Protein AF-A0A518K609-F1 (afdb_monomer_lite)

pLDDT: mean 82.74, std 12.71, range [42.28, 92.69]

Sequence (80 aa):
MATIRELRRREKCRPSLNREFEDILIGSECSGELEGFLRERGFRVSSPVEAATGVDLIEIGGSPDLDEVEAAIQQWKNAD

Secondary structure (DSSP, 8-state):
---HHHHHHHHHT--EEETTTTEEEEETTTHHHHHHHHHHTT--BPPPEEEETTEEEEEB-S---HHHHHHHHHHHHHH-

Radius of gyration: 12.23 Å; chains: 1; bounding box: 36×19×28 Å

Foldseek 3Di:
DDDPVVVVVLVQQQWDQDPVQQKIKHFPVCQVVLVVQCVVVVWAWDRWDDPDDRITMIHTDDPDDVVVVVVSSVVVSVVD

Organism: NCBI:txid2528022

Structure (mmCIF, N/CA/C/O backbone):
data_AF-A0A518K609-F1
#
_entry.id   AF-A0A518K609-F1
#
loop_
_atom_site.group_PDB
_atom_site.id
_atom_site.type_symbol
_atom_site.label_atom_id
_atom_site.label_alt_id
_atom_site.label_comp_id
_atom_site.label_asym_id
_atom_site.label_entity_id
_atom_site.label_seq_id
_atom_site.pdbx_PDB_ins_code
_atom_site.Cartn_x
_atom_site.Cartn_y
_atom_site.Cartn_z
_atom_site.occupancy
_atom_site.B_iso_or_equiv
_atom_site.auth_seq_id
_atom_site.auth_comp_id
_atom_site.auth_asym_id
_atom_site.auth_atom_id
_atom_site.pdbx_PDB_model_num
ATOM 1 N N . MET A 1 1 ? -24.329 6.604 0.574 1.00 42.28 1 MET A N 1
ATOM 2 C CA . MET A 1 1 ? -24.441 7.283 1.883 1.00 42.28 1 MET A CA 1
ATOM 3 C C . MET A 1 1 ? -23.588 6.466 2.842 1.00 42.28 1 MET A C 1
ATOM 5 O O . MET A 1 1 ? -24.031 5.398 3.225 1.00 42.28 1 MET A O 1
ATOM 9 N N . ALA A 1 2 ? -22.333 6.862 3.083 1.00 44.88 2 ALA A N 1
ATOM 10 C CA . ALA A 1 2 ? -21.400 6.060 3.882 1.00 44.88 2 ALA A CA 1
ATOM 11 C C . ALA A 1 2 ? -21.664 6.281 5.376 1.00 44.88 2 ALA A C 1
ATOM 13 O O . ALA A 1 2 ? -21.821 7.420 5.826 1.00 44.88 2 ALA A O 1
ATOM 14 N N . THR A 1 3 ? -21.751 5.201 6.141 1.00 54.97 3 THR A N 1
ATOM 15 C CA . THR A 1 3 ? -22.019 5.240 7.582 1.00 54.97 3 THR A CA 1
ATOM 16 C C . THR A 1 3 ? -20.785 5.765 8.336 1.00 54.97 3 THR A C 1
ATOM 18 O O . THR A 1 3 ? -19.656 5.556 7.906 1.00 54.97 3 THR A O 1
ATOM 21 N N . ILE A 1 4 ? -20.938 6.402 9.506 1.00 61.09 4 ILE A N 1
ATOM 22 C CA . ILE A 1 4 ? -19.799 6.956 10.289 1.00 61.09 4 ILE A CA 1
ATOM 23 C C . ILE A 1 4 ? -18.726 5.893 10.630 1.00 61.09 4 ILE A C 1
ATOM 25 O O . ILE A 1 4 ? -17.547 6.219 10.766 1.00 61.09 4 ILE A O 1
ATOM 29 N N . ARG A 1 5 ? -19.105 4.609 10.730 1.00 53.91 5 ARG A N 1
ATOM 30 C CA . ARG A 1 5 ? -18.153 3.492 10.891 1.00 53.91 5 ARG A CA 1
ATOM 31 C C . ARG A 1 5 ? -17.269 3.266 9.659 1.00 53.91 5 ARG A C 1
ATOM 33 O O . ARG A 1 5 ? -16.088 2.991 9.840 1.00 53.91 5 ARG A O 1
ATOM 40 N N . GLU A 1 6 ? -17.795 3.443 8.446 1.00 53.81 6 GLU A N 1
ATOM 41 C CA . GLU A 1 6 ? -17.004 3.366 7.206 1.00 53.81 6 GLU A CA 1
ATOM 42 C C . GLU A 1 6 ? -15.987 4.507 7.128 1.00 53.81 6 GLU A C 1
ATOM 44 O O . GLU A 1 6 ? -14.857 4.284 6.711 1.00 53.81 6 GLU A O 1
ATOM 49 N N . LEU A 1 7 ? -16.329 5.713 7.604 1.00 54.75 7 LEU A N 1
ATOM 50 C CA . LEU A 1 7 ? -15.402 6.855 7.594 1.00 54.75 7 LEU A CA 1
ATOM 51 C C . LEU A 1 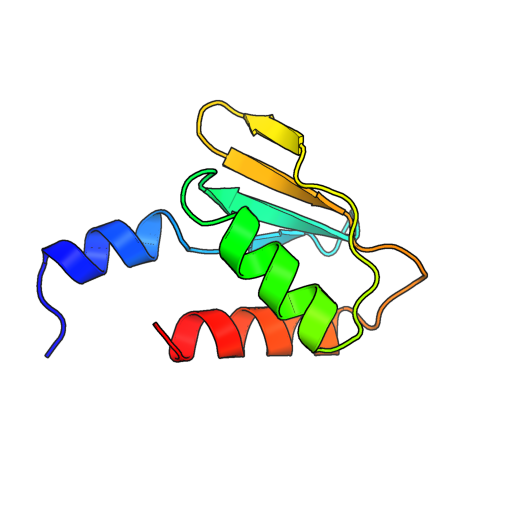7 ? -14.136 6.599 8.427 1.00 54.75 7 LEU A C 1
ATOM 53 O O . LEU A 1 7 ? -13.044 6.950 7.991 1.00 54.75 7 LEU A O 1
ATOM 57 N N . ARG A 1 8 ? -14.256 5.948 9.593 1.00 55.22 8 ARG A N 1
ATOM 58 C CA . ARG A 1 8 ? -13.084 5.602 10.423 1.00 55.22 8 ARG A CA 1
ATOM 59 C C . ARG A 1 8 ? -12.246 4.476 9.825 1.00 55.22 8 ARG A C 1
ATOM 61 O O . ARG A 1 8 ? -11.027 4.514 9.952 1.00 55.22 8 ARG A O 1
ATOM 68 N N . ARG A 1 9 ? -12.880 3.494 9.173 1.00 60.00 9 ARG A N 1
ATOM 69 C CA . ARG A 1 9 ? -12.157 2.432 8.454 1.00 60.00 9 ARG A CA 1
ATOM 70 C C . ARG A 1 9 ? -11.378 3.021 7.277 1.00 60.00 9 ARG A C 1
ATOM 72 O O . ARG A 1 9 ? -10.202 2.726 7.127 1.00 60.00 9 ARG A O 1
ATOM 79 N N . ARG A 1 10 ? -11.985 3.957 6.541 1.00 61.03 10 ARG A N 1
ATOM 80 C CA . ARG A 1 10 ? -11.350 4.700 5.441 1.00 61.03 10 ARG A CA 1
ATOM 81 C C . ARG A 1 10 ? -10.165 5.559 5.855 1.00 61.03 10 ARG A C 1
ATOM 83 O O . ARG A 1 10 ? -9.309 5.809 5.022 1.00 61.03 10 ARG A O 1
ATOM 90 N N . GLU A 1 11 ? -10.115 6.035 7.097 1.00 67.44 11 GLU A N 1
ATOM 91 C CA . GLU A 1 11 ? -8.980 6.821 7.594 1.00 67.44 11 GLU A CA 1
ATOM 92 C C . GLU A 1 11 ? -7.766 5.933 7.905 1.00 67.44 11 GLU A C 1
ATOM 94 O O . GLU A 1 11 ? -6.640 6.300 7.582 1.00 67.44 11 GLU A O 1
ATOM 99 N N . LYS A 1 12 ? -8.002 4.738 8.458 1.00 66.12 12 LYS A N 1
ATOM 100 C CA . LYS A 1 12 ? -6.951 3.762 8.788 1.00 66.12 12 LYS A CA 1
ATOM 101 C C . LYS A 1 12 ? -6.475 2.950 7.587 1.00 66.12 12 LYS A C 1
ATOM 103 O O . LYS A 1 12 ? -5.281 2.729 7.411 1.00 66.12 12 LYS A O 1
ATOM 108 N N . CYS A 1 13 ? -7.407 2.561 6.727 1.00 76.69 13 CYS A N 1
ATOM 109 C CA . CYS A 1 13 ? -7.147 1.918 5.448 1.00 76.69 13 CYS A CA 1
ATOM 110 C C . CYS A 1 13 ? -6.910 2.962 4.357 1.00 76.69 13 CYS A C 1
ATOM 112 O O . CYS A 1 13 ? -7.404 2.817 3.244 1.00 76.69 13 CYS A O 1
ATOM 114 N N . ARG A 1 14 ? -6.199 4.055 4.653 1.00 79.12 14 ARG A N 1
ATOM 115 C CA . ARG A 1 14 ? -5.825 5.040 3.637 1.00 79.12 14 ARG A CA 1
ATOM 116 C C . ARG A 1 14 ? -4.364 4.841 3.246 1.00 79.12 14 ARG A C 1
ATOM 118 O O . ARG A 1 14 ? -3.509 5.527 3.798 1.00 79.12 14 ARG A O 1
ATOM 125 N N . PRO A 1 15 ? -4.065 3.950 2.283 1.00 85.69 15 PRO A N 1
ATOM 126 C CA . PRO A 1 15 ? -2.706 3.776 1.817 1.00 85.69 15 PRO A CA 1
ATOM 127 C C . PRO A 1 15 ? -2.163 5.082 1.252 1.00 85.69 15 PRO A C 1
ATOM 129 O O . PRO A 1 15 ? -2.857 5.784 0.506 1.00 85.69 15 PRO A O 1
ATOM 132 N N . SER A 1 16 ? -0.931 5.417 1.594 1.00 86.50 16 SER A N 1
ATOM 133 C CA . SER A 1 16 ? -0.223 6.570 1.055 1.00 86.50 16 SER A CA 1
ATOM 134 C C . SER A 1 16 ? 1.038 6.087 0.364 1.00 86.50 16 SER A C 1
ATOM 136 O O . SER A 1 16 ? 1.831 5.381 0.975 1.00 86.50 16 SER A O 1
ATOM 138 N N . LEU A 1 17 ? 1.203 6.463 -0.903 1.00 87.56 17 LEU A N 1
ATOM 139 C CA . LEU A 1 17 ? 2.412 6.170 -1.661 1.00 87.56 17 LEU A CA 1
ATOM 140 C C . LEU A 1 17 ? 3.464 7.232 -1.351 1.00 87.56 17 LEU A C 1
ATOM 142 O O . LEU A 1 17 ? 3.213 8.430 -1.507 1.00 87.56 17 LEU A O 1
ATOM 146 N N . ASN A 1 18 ? 4.640 6.785 -0.948 1.00 86.50 18 ASN A N 1
ATOM 147 C CA . ASN A 1 18 ? 5.809 7.609 -0.749 1.00 86.50 18 ASN A CA 1
ATOM 148 C C . ASN A 1 18 ? 6.693 7.547 -2.000 1.00 86.50 18 ASN A C 1
ATOM 150 O O . ASN A 1 18 ? 7.526 6.659 -2.156 1.00 86.50 18 ASN A O 1
ATOM 154 N N . ARG A 1 19 ? 6.497 8.493 -2.925 1.00 83.88 19 ARG A N 1
ATOM 155 C CA . ARG A 1 19 ? 7.186 8.499 -4.233 1.00 83.88 19 ARG A CA 1
ATOM 156 C C . ARG A 1 19 ? 8.699 8.721 -4.127 1.00 83.88 19 ARG A C 1
ATOM 158 O O . ARG A 1 19 ? 9.407 8.421 -5.077 1.00 83.88 19 ARG A O 1
ATOM 165 N N . GLU A 1 20 ? 9.185 9.249 -3.003 1.00 85.44 20 GLU A N 1
ATOM 166 C CA . GLU A 1 20 ? 10.622 9.436 -2.759 1.00 85.44 20 GLU A CA 1
ATOM 167 C C . GLU A 1 20 ? 11.335 8.110 -2.447 1.00 85.44 20 GLU A C 1
ATOM 169 O O . GLU A 1 20 ? 12.504 7.950 -2.784 1.00 85.44 20 GLU A O 1
ATOM 174 N N . PHE A 1 21 ? 10.620 7.152 -1.852 1.00 83.31 21 PHE A N 1
ATOM 175 C CA . PHE A 1 21 ? 11.181 5.904 -1.324 1.00 83.31 21 PHE A CA 1
ATOM 176 C C . PHE A 1 21 ? 10.534 4.642 -1.917 1.00 83.31 21 PHE A C 1
ATOM 178 O O . PHE A 1 21 ? 10.904 3.534 -1.545 1.00 83.31 21 PHE A O 1
ATOM 185 N N . GLU A 1 22 ? 9.576 4.804 -2.836 1.00 88.56 22 GLU A N 1
ATOM 186 C CA . GLU A 1 22 ? 8.850 3.708 -3.497 1.00 88.56 22 GLU A CA 1
ATOM 187 C C . GLU A 1 22 ? 8.169 2.754 -2.493 1.00 88.56 22 GLU A C 1
ATOM 189 O O . GLU A 1 22 ? 8.038 1.548 -2.720 1.00 88.56 22 GLU A O 1
ATOM 194 N N . ASP A 1 23 ? 7.716 3.313 -1.368 1.00 89.94 23 ASP A N 1
ATOM 195 C CA . ASP A 1 23 ? 7.052 2.586 -0.291 1.00 89.94 23 ASP A CA 1
ATOM 196 C C . ASP A 1 23 ? 5.583 2.990 -0.144 1.00 89.94 23 ASP A C 1
ATOM 198 O O . ASP A 1 23 ? 5.161 4.085 -0.529 1.00 89.94 23 ASP A O 1
ATOM 202 N N . ILE A 1 24 ? 4.776 2.074 0.386 1.00 90.50 24 ILE A N 1
ATOM 203 C CA . ILE A 1 24 ? 3.363 2.308 0.658 1.00 90.50 24 ILE A CA 1
ATOM 204 C C . ILE A 1 24 ? 3.122 2.161 2.150 1.00 90.50 24 ILE A C 1
ATOM 206 O O . ILE A 1 24 ? 3.297 1.082 2.713 1.00 90.50 24 ILE A O 1
ATOM 210 N N . LEU A 1 25 ? 2.647 3.236 2.766 1.00 91.31 25 LEU A N 1
ATOM 211 C CA . LEU A 1 25 ? 2.244 3.266 4.165 1.00 91.31 25 LEU A CA 1
ATOM 212 C C . LEU A 1 25 ? 0.753 2.978 4.277 1.00 91.31 25 LEU A C 1
ATOM 214 O O . LEU A 1 25 ? -0.054 3.666 3.649 1.00 91.31 25 LEU A O 1
ATOM 218 N N . ILE A 1 26 ? 0.367 2.009 5.099 1.00 91.12 26 ILE A N 1
ATOM 219 C CA . ILE A 1 26 ? -1.036 1.681 5.368 1.00 91.12 26 ILE A CA 1
ATOM 220 C C . ILE A 1 26 ? -1.213 1.199 6.809 1.00 91.12 26 ILE A C 1
ATOM 222 O O . ILE A 1 26 ? -0.288 0.675 7.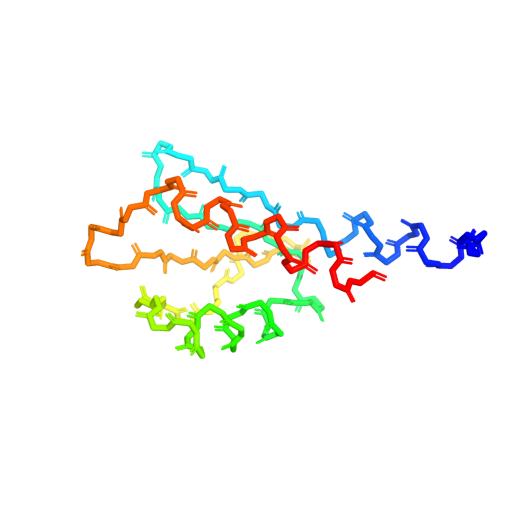415 1.00 91.12 26 ILE A O 1
ATOM 226 N N . GLY A 1 27 ? -2.402 1.375 7.389 1.00 90.38 27 GLY A N 1
ATOM 227 C CA . GLY A 1 27 ? -2.696 0.815 8.704 1.00 90.38 27 GLY A CA 1
ATOM 228 C C . GLY A 1 27 ? -2.529 -0.707 8.727 1.00 90.38 27 GLY A C 1
ATOM 229 O O . GLY A 1 27 ? -2.980 -1.393 7.807 1.00 90.38 27 GLY A O 1
ATOM 230 N N . SER A 1 28 ? -1.934 -1.241 9.797 1.00 88.75 28 SER A N 1
ATOM 231 C CA . SER A 1 28 ? -1.612 -2.675 9.906 1.00 88.75 28 SER A CA 1
ATOM 232 C C . SER A 1 28 ? -2.837 -3.594 9.814 1.00 88.75 28 SER A C 1
ATOM 234 O O . SER A 1 28 ? -2.730 -4.765 9.470 1.00 88.75 28 SER A O 1
ATOM 236 N N . GLU A 1 29 ? -4.037 -3.070 10.081 1.00 88.19 29 GLU A N 1
ATOM 237 C CA . GLU A 1 29 ? -5.287 -3.824 9.930 1.00 88.19 29 GLU A CA 1
ATOM 238 C C . GLU A 1 29 ? -5.690 -4.079 8.463 1.00 88.19 29 GLU A C 1
ATOM 240 O O . GLU A 1 2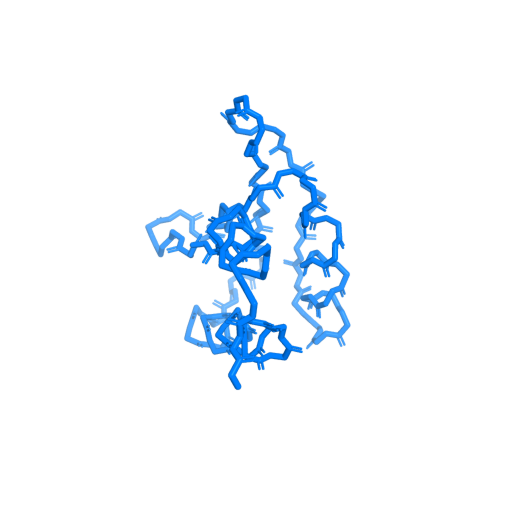9 ? -6.511 -4.960 8.223 1.00 88.19 29 GLU A O 1
ATOM 245 N N . CYS A 1 30 ? -5.111 -3.358 7.492 1.00 88.38 30 CYS A N 1
ATOM 246 C CA . CYS A 1 30 ? -5.424 -3.484 6.060 1.00 88.38 30 CYS A CA 1
ATOM 247 C C . CYS A 1 30 ? -4.186 -3.744 5.179 1.00 88.38 30 CYS A C 1
ATOM 249 O O . CYS A 1 30 ? -4.312 -3.864 3.959 1.00 88.38 30 CYS A O 1
ATOM 251 N N . SER A 1 31 ? -2.993 -3.855 5.771 1.00 89.38 31 SER A N 1
ATOM 252 C CA . SER A 1 31 ? -1.736 -4.085 5.050 1.00 89.38 31 SER A CA 1
ATOM 253 C C . SER A 1 31 ? -1.728 -5.403 4.278 1.00 89.38 31 SER A C 1
ATOM 255 O O . SER A 1 31 ? -1.329 -5.425 3.117 1.00 89.38 31 SER A O 1
ATOM 257 N N . GLY A 1 32 ? -2.259 -6.477 4.867 1.00 89.44 32 GLY A N 1
ATOM 258 C CA . GLY A 1 32 ? -2.391 -7.771 4.193 1.00 89.44 32 GLY A CA 1
ATOM 259 C C . GLY A 1 32 ? -3.350 -7.746 2.995 1.00 89.44 32 GLY A C 1
ATOM 260 O O . GLY A 1 32 ? -3.060 -8.355 1.968 1.00 89.44 32 GLY A O 1
ATOM 261 N N . GLU A 1 33 ? -4.467 -7.014 3.091 1.00 90.56 33 GLU A N 1
ATOM 262 C CA . GLU A 1 33 ? -5.420 -6.872 1.977 1.00 90.56 33 GLU A CA 1
ATOM 263 C C . GLU A 1 33 ? -4.801 -6.081 0.819 1.00 90.56 33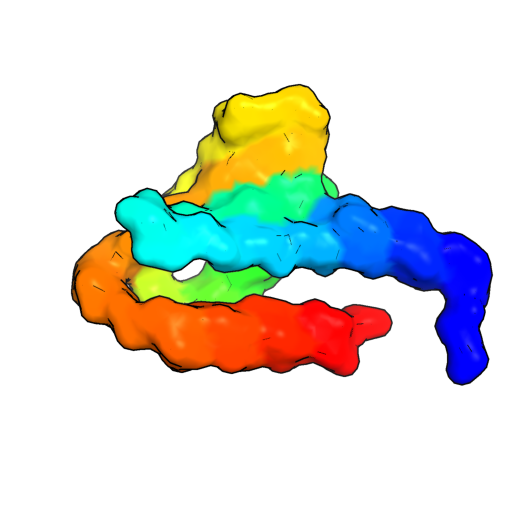 GLU A C 1
ATOM 265 O O . GLU A 1 33 ? -4.929 -6.475 -0.342 1.00 90.56 33 GLU A O 1
ATOM 270 N N . LEU A 1 34 ? -4.087 -4.991 1.125 1.00 89.94 34 LEU A N 1
ATOM 271 C CA . LEU A 1 34 ? -3.403 -4.196 0.110 1.00 89.94 34 LEU A CA 1
ATOM 272 C C . LEU A 1 34 ? -2.245 -4.963 -0.539 1.00 89.94 34 LEU A C 1
ATOM 274 O O . LEU A 1 34 ? -2.096 -4.919 -1.759 1.00 89.94 34 LEU A O 1
ATOM 278 N N . GLU A 1 35 ? -1.432 -5.665 0.252 1.00 92.19 35 GLU A N 1
ATOM 279 C CA . GLU A 1 35 ? -0.332 -6.493 -0.252 1.00 92.19 35 GLU A CA 1
ATOM 280 C C . GLU A 1 35 ? -0.852 -7.551 -1.229 1.00 92.19 35 GLU A C 1
ATOM 282 O O . GLU A 1 35 ? -0.361 -7.638 -2.358 1.00 92.19 35 GLU A O 1
ATOM 287 N N . GLY A 1 36 ? -1.883 -8.302 -0.828 1.00 91.50 36 GLY A N 1
ATOM 288 C CA . GLY A 1 36 ? -2.524 -9.301 -1.679 1.00 91.50 36 GLY A CA 1
ATOM 289 C C . GLY A 1 36 ? -3.039 -8.688 -2.978 1.00 91.50 36 GLY A C 1
ATOM 290 O O . GLY A 1 36 ? -2.701 -9.163 -4.060 1.00 91.50 36 GLY A O 1
ATOM 291 N N . PHE A 1 37 ? -3.750 -7.566 -2.880 1.00 91.50 37 PHE A N 1
ATOM 292 C CA . PHE A 1 37 ? -4.267 -6.851 -4.041 1.00 91.50 37 PHE A CA 1
ATOM 293 C C . PHE A 1 37 ? -3.164 -6.398 -5.007 1.00 91.50 37 PHE A C 1
ATOM 295 O O . PHE A 1 37 ? -3.286 -6.579 -6.218 1.00 91.50 37 PHE A O 1
ATOM 302 N N . LEU A 1 38 ? -2.066 -5.824 -4.508 1.00 90.62 38 LEU A N 1
ATOM 303 C CA . LEU A 1 38 ? -0.949 -5.392 -5.353 1.00 90.62 38 LEU A CA 1
ATOM 304 C C . LEU A 1 38 ? -0.282 -6.587 -6.047 1.00 90.62 38 LEU A C 1
ATOM 306 O O . LEU A 1 38 ? 0.003 -6.521 -7.245 1.00 90.62 38 LEU A O 1
ATOM 310 N N . ARG A 1 39 ? -0.110 -7.708 -5.337 1.00 91.19 39 ARG A N 1
ATOM 311 C CA . ARG A 1 39 ? 0.420 -8.950 -5.920 1.00 91.19 39 ARG A CA 1
ATOM 312 C C . ARG A 1 39 ? -0.497 -9.542 -6.981 1.00 91.19 39 ARG A C 1
ATOM 314 O O . ARG A 1 39 ? -0.002 -9.969 -8.020 1.00 91.19 39 ARG A O 1
ATOM 321 N N . GLU A 1 40 ? -1.812 -9.536 -6.764 1.00 91.44 40 GLU A N 1
ATOM 322 C CA . GLU A 1 40 ? -2.797 -9.995 -7.755 1.00 91.44 40 GLU A CA 1
ATOM 323 C C . GLU A 1 40 ? -2.750 -9.172 -9.046 1.00 91.44 40 GLU A C 1
ATOM 325 O O . GLU A 1 40 ? -2.978 -9.700 -10.133 1.00 91.44 40 GLU A O 1
ATOM 330 N N . ARG A 1 41 ? -2.391 -7.888 -8.948 1.00 88.19 41 ARG A N 1
ATOM 331 C CA . ARG A 1 41 ? -2.181 -7.017 -10.113 1.00 88.19 41 ARG A CA 1
ATOM 332 C C . ARG A 1 41 ? -0.818 -7.185 -10.780 1.00 88.19 41 ARG A C 1
ATOM 334 O O . ARG A 1 41 ? -0.585 -6.579 -11.820 1.00 88.19 41 ARG A O 1
ATOM 341 N N . GLY A 1 42 ? 0.057 -8.018 -10.219 1.00 89.38 42 GLY A N 1
ATOM 342 C CA . GLY A 1 42 ? 1.388 -8.296 -10.751 1.00 89.38 42 GLY A CA 1
ATOM 343 C C . GLY A 1 42 ? 2.484 -7.368 -10.231 1.00 89.38 42 GLY A C 1
ATOM 344 O O . GLY A 1 42 ? 3.619 -7.470 -10.698 1.00 89.38 42 GLY A O 1
ATOM 345 N N . PHE A 1 43 ? 2.196 -6.497 -9.257 1.00 90.44 43 PHE A N 1
ATOM 346 C CA . PHE A 1 43 ? 3.242 -5.706 -8.615 1.00 90.44 43 PHE A CA 1
ATOM 347 C C . PHE A 1 43 ? 4.106 -6.599 -7.730 1.00 90.44 43 PHE A C 1
ATOM 349 O O . PHE A 1 43 ? 3.620 -7.433 -6.959 1.00 90.44 43 PHE A O 1
ATOM 356 N N . ARG A 1 44 ? 5.419 -6.396 -7.813 1.00 90.75 44 ARG A N 1
ATOM 357 C CA . ARG A 1 44 ? 6.367 -7.059 -6.928 1.00 90.75 44 ARG A CA 1
ATOM 358 C C . ARG A 1 44 ? 6.472 -6.242 -5.649 1.00 90.75 44 ARG A C 1
ATOM 360 O O . ARG A 1 44 ? 7.136 -5.219 -5.637 1.00 90.75 44 ARG A O 1
ATOM 367 N N . VAL A 1 45 ? 5.840 -6.701 -4.578 1.00 91.88 45 VAL A N 1
ATOM 368 C CA . VAL A 1 45 ? 5.896 -6.042 -3.266 1.00 91.88 45 VAL A CA 1
ATOM 369 C C . VAL A 1 45 ? 6.529 -6.943 -2.210 1.00 91.88 45 VAL A C 1
ATOM 371 O O . VAL A 1 45 ? 6.363 -8.168 -2.240 1.00 91.88 45 VAL A O 1
ATOM 374 N N . SER A 1 46 ? 7.255 -6.338 -1.276 1.00 90.69 46 SER A N 1
ATOM 375 C CA . SER A 1 46 ? 7.766 -7.008 -0.078 1.00 90.69 46 SER A CA 1
ATOM 376 C C . SER A 1 46 ? 6.628 -7.344 0.888 1.00 90.69 46 SER A C 1
ATOM 378 O O . SER A 1 46 ? 5.507 -6.855 0.757 1.00 90.69 46 SER A O 1
ATOM 380 N N . SER A 1 47 ? 6.897 -8.226 1.851 1.00 88.69 47 SER A N 1
ATOM 381 C CA . SER A 1 47 ? 5.976 -8.427 2.973 1.00 88.69 47 SER A CA 1
ATOM 382 C C . SER A 1 47 ? 5.855 -7.133 3.792 1.00 88.69 47 SER A C 1
ATOM 384 O O . SER A 1 47 ? 6.870 -6.450 3.943 1.00 88.69 47 SER A O 1
ATOM 386 N N . PRO A 1 48 ? 4.667 -6.802 4.331 1.00 90.88 48 PRO A N 1
ATOM 387 C CA . PRO A 1 48 ? 4.490 -5.620 5.166 1.00 90.88 48 PRO A CA 1
ATOM 388 C C . PRO A 1 48 ? 5.409 -5.665 6.393 1.00 90.88 48 PRO A C 1
ATOM 390 O O . PRO A 1 48 ? 5.499 -6.693 7.069 1.00 90.88 48 PRO A O 1
ATOM 393 N N . VAL A 1 49 ? 6.081 -4.554 6.683 1.00 91.50 49 VAL A N 1
ATOM 394 C CA . VAL A 1 49 ? 6.931 -4.374 7.867 1.00 91.50 49 VAL A CA 1
ATOM 395 C C . VAL A 1 49 ? 6.366 -3.236 8.706 1.00 91.50 49 VAL A C 1
ATOM 397 O O . VAL A 1 49 ? 6.028 -2.189 8.167 1.00 91.50 49 VAL A O 1
ATOM 400 N N . GLU A 1 50 ? 6.273 -3.412 10.023 1.00 91.50 50 GLU A N 1
ATOM 401 C CA . GLU A 1 50 ? 5.790 -2.356 10.919 1.00 91.50 50 GLU A CA 1
ATOM 402 C C . GLU A 1 50 ? 6.750 -1.151 10.882 1.00 91.50 50 GLU A C 1
ATOM 404 O O . GLU A 1 50 ? 7.902 -1.246 11.311 1.00 91.50 50 GLU A O 1
ATOM 409 N N . ALA A 1 51 ? 6.284 -0.017 10.351 1.00 86.50 51 ALA A N 1
ATOM 410 C CA . ALA A 1 51 ? 7.059 1.225 10.269 1.00 86.50 51 ALA A CA 1
ATOM 411 C C . ALA A 1 51 ? 6.790 2.147 11.462 1.00 86.50 51 ALA A C 1
ATOM 413 O O . ALA A 1 51 ? 7.673 2.880 11.912 1.00 86.50 51 ALA A O 1
ATOM 414 N N . ALA A 1 52 ? 5.566 2.109 11.987 1.00 85.75 52 ALA A N 1
ATOM 415 C CA . ALA A 1 52 ? 5.171 2.791 13.209 1.00 85.75 52 ALA A CA 1
ATOM 416 C C . ALA A 1 52 ? 4.038 2.017 13.890 1.00 85.75 52 ALA A C 1
ATOM 418 O O . ALA A 1 52 ? 3.419 1.139 13.299 1.00 85.75 52 ALA A O 1
ATOM 419 N N . THR A 1 53 ? 3.725 2.358 15.141 1.00 87.25 53 THR A N 1
ATOM 420 C CA . THR A 1 53 ? 2.656 1.686 15.890 1.00 87.25 53 THR A CA 1
ATOM 421 C C . THR A 1 53 ? 1.317 1.766 15.146 1.00 87.25 53 THR A C 1
ATOM 423 O O . THR A 1 53 ? 0.711 2.834 15.059 1.00 87.25 53 THR A O 1
ATOM 426 N N . GLY A 1 54 ? 0.848 0.621 14.640 1.00 85.44 54 GLY A N 1
ATOM 427 C CA . GLY A 1 54 ? -0.395 0.505 13.872 1.00 85.44 54 GLY A CA 1
ATOM 428 C C . GLY A 1 54 ? -0.297 0.943 12.406 1.00 85.44 54 GLY A C 1
ATOM 429 O O . GLY A 1 54 ? -1.340 1.126 11.774 1.00 85.44 54 GLY A O 1
ATOM 430 N N . VAL A 1 55 ? 0.916 1.123 11.878 1.00 89.38 55 VAL A N 1
ATOM 431 C CA . VAL A 1 55 ? 1.193 1.445 10.473 1.00 89.38 55 VAL A CA 1
ATOM 432 C C . VAL A 1 55 ? 2.261 0.498 9.938 1.00 89.38 55 VAL A C 1
ATOM 434 O O . VAL A 1 55 ? 3.396 0.481 10.420 1.00 89.38 55 VAL A O 1
ATOM 437 N N . ASP A 1 56 ? 1.910 -0.220 8.880 1.00 92.12 56 ASP A N 1
ATOM 438 C CA . ASP A 1 56 ? 2.827 -1.058 8.126 1.00 92.12 56 ASP A CA 1
ATOM 439 C C . ASP A 1 56 ? 3.290 -0.345 6.855 1.00 92.12 56 ASP A C 1
ATOM 441 O O . ASP A 1 56 ? 2.588 0.487 6.270 1.00 92.12 56 ASP A O 1
ATOM 445 N N . LEU A 1 57 ? 4.485 -0.718 6.424 1.00 92.69 57 LEU A N 1
ATOM 446 C CA . LEU A 1 57 ? 5.142 -0.274 5.214 1.00 92.69 57 LEU A CA 1
ATOM 447 C C . LEU A 1 57 ? 5.317 -1.457 4.267 1.00 92.69 57 LEU A C 1
ATOM 449 O O . LEU A 1 57 ? 5.780 -2.529 4.658 1.00 92.69 57 LEU A O 1
ATOM 453 N N . ILE A 1 58 ? 4.939 -1.247 3.011 1.00 92.38 58 ILE A N 1
ATOM 454 C CA . ILE A 1 58 ? 5.069 -2.213 1.925 1.00 92.38 58 ILE A CA 1
ATOM 455 C C . ILE A 1 58 ? 6.006 -1.607 0.886 1.00 92.38 58 ILE A C 1
ATOM 457 O O . ILE A 1 58 ? 5.650 -0.644 0.211 1.00 92.38 58 ILE A O 1
ATOM 461 N N . GLU A 1 59 ? 7.203 -2.171 0.756 1.00 91.94 59 GLU A N 1
ATOM 462 C CA . GLU A 1 59 ? 8.150 -1.767 -0.284 1.00 91.94 59 GLU A CA 1
ATOM 463 C C . GLU A 1 59 ? 7.731 -2.340 -1.636 1.00 91.94 59 GLU A C 1
ATOM 465 O O . GLU A 1 59 ? 7.374 -3.522 -1.740 1.00 91.94 59 GLU A O 1
ATOM 470 N N . ILE A 1 60 ? 7.825 -1.526 -2.683 1.00 90.06 60 ILE A N 1
ATOM 471 C CA . ILE A 1 60 ? 7.565 -1.967 -4.047 1.00 90.06 60 ILE A CA 1
ATOM 472 C C . ILE A 1 60 ? 8.910 -2.219 -4.724 1.00 90.06 60 ILE A C 1
ATOM 474 O O . ILE A 1 60 ? 9.733 -1.331 -4.906 1.00 90.06 60 ILE A O 1
ATOM 478 N N . GLY A 1 61 ? 9.163 -3.471 -5.076 1.00 85.56 61 GLY A N 1
ATOM 479 C CA . GLY A 1 61 ? 10.400 -3.897 -5.708 1.00 85.56 61 GLY A CA 1
ATOM 480 C C . GLY A 1 61 ? 10.334 -3.859 -7.233 1.00 85.56 61 GLY A C 1
ATOM 481 O O . GLY A 1 61 ? 9.282 -4.024 -7.845 1.00 85.56 61 GLY A O 1
ATOM 482 N N . GLY A 1 62 ? 11.509 -3.775 -7.861 1.00 80.12 62 GLY A N 1
ATOM 483 C CA . GLY A 1 62 ? 11.660 -4.017 -9.299 1.00 80.12 62 GLY A CA 1
ATOM 484 C C . GLY A 1 62 ? 11.399 -2.814 -10.202 1.00 80.12 62 GLY A C 1
ATOM 485 O O . GLY A 1 62 ? 11.071 -3.033 -11.363 1.00 80.12 62 GLY A O 1
ATOM 486 N N . SER A 1 63 ? 11.576 -1.591 -9.691 1.00 77.62 63 SER A N 1
ATOM 487 C CA . SER A 1 63 ? 11.364 -0.343 -10.442 1.00 77.62 63 SER A CA 1
ATOM 488 C C . SER A 1 63 ? 9.961 -0.280 -11.058 1.00 77.62 63 SER A C 1
ATOM 490 O O . SER A 1 63 ? 9.826 -0.225 -12.283 1.00 77.62 63 SER A O 1
ATOM 492 N N . PRO A 1 64 ? 8.911 -0.382 -10.224 1.00 81.06 64 PRO A N 1
ATOM 493 C CA . PRO A 1 64 ? 7.536 -0.275 -10.688 1.00 81.06 64 PRO A CA 1
ATOM 494 C C . PRO A 1 64 ? 7.281 1.102 -11.311 1.00 81.06 64 PRO A C 1
ATOM 496 O O . PRO A 1 64 ? 7.926 2.095 -10.972 1.00 81.06 64 PRO A O 1
ATOM 499 N N . ASP A 1 65 ? 6.275 1.183 -12.172 1.00 89.31 65 ASP A N 1
ATOM 500 C CA . ASP A 1 65 ? 5.729 2.478 -12.546 1.00 89.31 65 ASP A CA 1
ATOM 501 C C . ASP A 1 65 ? 4.914 3.035 -11.365 1.00 89.31 65 ASP A C 1
ATOM 503 O O . ASP A 1 65 ? 3.900 2.464 -10.951 1.00 89.31 65 ASP A O 1
ATOM 507 N N . LEU A 1 66 ? 5.397 4.127 -10.766 1.00 87.25 66 LEU A N 1
ATOM 508 C CA . LEU A 1 66 ? 4.767 4.724 -9.587 1.00 87.25 66 LEU A CA 1
ATOM 509 C C . LEU A 1 66 ? 3.371 5.276 -9.886 1.00 87.25 66 LEU A C 1
ATOM 511 O O . LEU A 1 66 ? 2.545 5.332 -8.974 1.00 87.25 66 LEU A O 1
ATOM 515 N N . ASP A 1 67 ? 3.085 5.662 -11.129 1.00 90.25 67 ASP A N 1
ATOM 516 C CA . ASP A 1 67 ? 1.757 6.119 -11.525 1.00 90.25 67 ASP A CA 1
ATOM 517 C C . ASP A 1 67 ? 0.783 4.936 -11.628 1.00 90.25 67 ASP A C 1
ATOM 519 O O . ASP A 1 67 ? -0.359 5.042 -11.174 1.00 90.25 67 ASP A O 1
ATOM 523 N N . GLU A 1 68 ? 1.227 3.774 -12.119 1.00 90.44 68 GLU A N 1
ATOM 524 C CA . GLU A 1 68 ? 0.428 2.541 -12.093 1.00 90.44 68 GLU A CA 1
ATOM 525 C C . GLU A 1 68 ? 0.153 2.058 -10.666 1.00 90.44 68 GLU A C 1
ATOM 527 O O . GLU A 1 68 ? -0.974 1.663 -10.346 1.00 90.44 68 GLU A O 1
ATOM 532 N N . VAL A 1 69 ? 1.155 2.124 -9.788 1.00 89.44 69 VAL A N 1
ATOM 533 C CA . VAL A 1 69 ? 0.991 1.800 -8.365 1.00 89.44 69 VAL A CA 1
ATOM 534 C C . VAL A 1 69 ? 0.010 2.768 -7.711 1.00 89.44 69 VAL A C 1
ATOM 536 O O . VAL A 1 69 ? -0.910 2.338 -7.013 1.00 89.44 69 VAL A O 1
ATOM 539 N N . GLU A 1 70 ? 0.170 4.073 -7.930 1.00 89.62 70 GLU A N 1
ATOM 540 C CA . GLU A 1 70 ? -0.729 5.086 -7.382 1.00 89.62 70 GLU A CA 1
ATOM 541 C C . GLU A 1 70 ? -2.161 4.861 -7.879 1.00 89.62 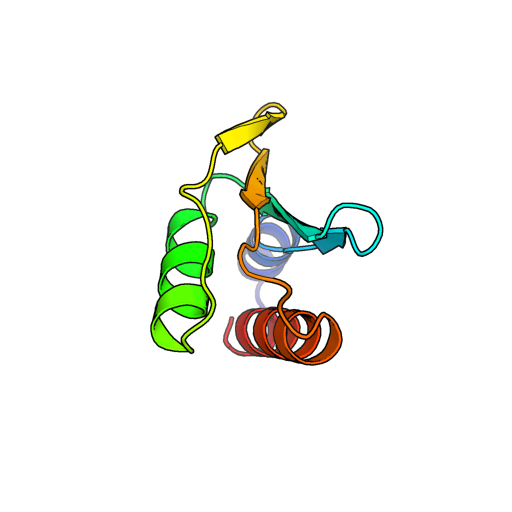70 GLU A C 1
ATOM 543 O O . GLU A 1 70 ? -3.103 4.875 -7.082 1.00 89.62 70 GLU A O 1
ATOM 548 N N . ALA A 1 71 ? -2.334 4.555 -9.166 1.00 90.31 71 ALA A N 1
ATOM 549 C CA . ALA A 1 71 ? -3.624 4.204 -9.740 1.00 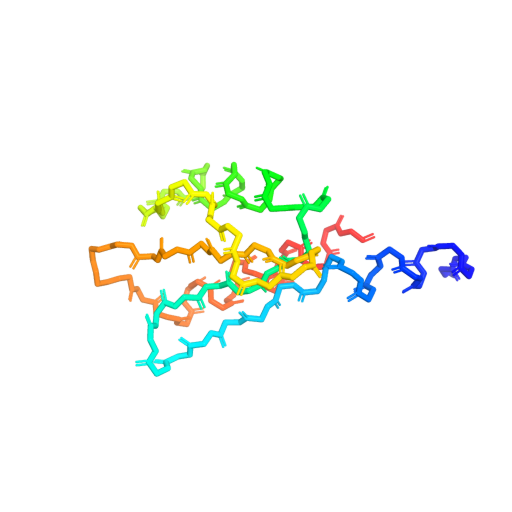90.31 71 ALA A CA 1
ATOM 550 C C . ALA A 1 71 ? -4.208 2.934 -9.105 1.00 90.31 71 ALA A C 1
ATOM 552 O O . ALA A 1 71 ? -5.403 2.901 -8.802 1.00 90.31 71 ALA A O 1
ATOM 553 N N . ALA A 1 72 ? -3.398 1.903 -8.856 1.00 89.81 72 ALA A N 1
ATOM 554 C CA . ALA A 1 72 ? -3.835 0.686 -8.177 1.00 89.81 72 ALA A CA 1
ATOM 555 C C . ALA A 1 72 ? -4.285 0.977 -6.738 1.00 89.81 72 ALA A C 1
ATOM 557 O O . ALA A 1 72 ? -5.379 0.570 -6.345 1.00 89.81 72 ALA A O 1
ATOM 558 N N . ILE A 1 73 ? -3.503 1.750 -5.984 1.00 88.81 73 ILE A N 1
ATOM 559 C CA . ILE A 1 73 ? -3.839 2.211 -4.631 1.00 88.81 73 ILE A CA 1
ATOM 560 C C . ILE A 1 73 ? -5.154 3.002 -4.637 1.00 88.81 73 ILE A C 1
ATOM 562 O O . ILE A 1 73 ? -6.011 2.795 -3.778 1.00 88.81 73 ILE A O 1
ATOM 566 N N . GLN A 1 74 ? -5.344 3.907 -5.600 1.00 87.31 74 GLN A N 1
ATOM 567 C CA . GLN A 1 74 ? -6.587 4.671 -5.741 1.00 87.31 74 GLN A CA 1
ATOM 568 C C . GLN A 1 74 ? -7.774 3.775 -6.094 1.00 87.31 74 GLN A C 1
ATOM 570 O O . GLN A 1 74 ? -8.873 3.986 -5.586 1.00 87.31 74 GLN A O 1
ATOM 575 N N . GLN A 1 75 ? -7.581 2.761 -6.933 1.00 87.94 75 GLN A N 1
ATOM 576 C CA . GLN A 1 75 ? -8.634 1.795 -7.238 1.00 87.94 75 GLN A CA 1
ATOM 577 C C . GLN A 1 75 ? -9.019 0.975 -6.009 1.00 87.94 75 GLN A C 1
ATOM 579 O O . GLN A 1 75 ? -10.207 0.825 -5.748 1.00 87.94 75 GLN A O 1
ATOM 584 N N . TRP A 1 76 ? -8.039 0.514 -5.229 1.00 87.38 76 TRP A N 1
ATOM 585 C CA . TRP A 1 76 ? -8.285 -0.187 -3.969 1.00 87.38 76 TRP A CA 1
ATOM 586 C C . TRP A 1 76 ? -9.097 0.680 -2.998 1.00 87.38 76 TRP A C 1
ATOM 588 O O . TRP A 1 76 ? -10.115 0.238 -2.484 1.00 87.38 76 TRP A O 1
ATOM 598 N N . LYS A 1 77 ? -8.741 1.967 -2.862 1.00 82.94 77 LYS A N 1
ATOM 599 C CA . LYS A 1 77 ? -9.496 2.942 -2.052 1.00 82.94 77 LYS A CA 1
ATOM 600 C C . LYS A 1 77 ? -10.940 3.162 -2.508 1.00 82.94 77 LYS A C 1
ATOM 602 O O . LYS A 1 77 ? -11.769 3.521 -1.684 1.00 82.94 77 LYS A O 1
ATOM 607 N N . ASN A 1 78 ? -11.222 3.054 -3.808 1.00 78.88 78 ASN A N 1
ATOM 608 C CA . ASN A 1 78 ? -12.570 3.251 -4.358 1.00 78.88 78 ASN A CA 1
ATOM 609 C C . ASN A 1 78 ? -13.407 1.966 -4.354 1.00 78.88 78 ASN A C 1
ATOM 611 O O . ASN A 1 78 ? -14.629 2.042 -4.470 1.00 78.88 78 ASN A O 1
ATOM 615 N N . ALA A 1 79 ? -12.757 0.805 -4.264 1.00 68.31 79 ALA A N 1
ATOM 616 C CA . ALA A 1 79 ? -13.420 -0.483 -4.117 1.00 68.31 79 ALA A CA 1
ATOM 617 C C . ALA A 1 79 ? -13.945 -0.725 -2.681 1.00 68.31 79 ALA A C 1
ATOM 619 O O . ALA A 1 79 ? -14.727 -1.658 -2.503 1.00 68.31 79 ALA A O 1
ATOM 620 N N . ASP A 1 80 ? -13.574 0.130 -1.709 1.00 54.09 80 ASP A N 1
ATOM 621 C CA . ASP A 1 80 ? -13.966 0.096 -0.279 1.00 54.09 80 ASP A CA 1
ATOM 622 C C . ASP A 1 80 ? -14.882 1.279 0.146 1.00 54.09 80 ASP A C 1
ATOM 624 O O . ASP A 1 80 ? -15.967 1.048 0.724 1.00 54.09 80 ASP A O 1
#